Protein AF-A0ABD0N7N6-F1 (afdb_monomer_lite)

Organism: Cirrhinus mrigala (NCBI:txid683832)

Secondary structure (DSSP, 8-state):
-HHHHHHH-TT---------B-TTT--B-PPPTT----EEEEE-TT--EEEEEPPHHHHHH-SSTTSPP-

Radius of gyration: 14.32 Å; chains: 1; bounding box: 34×27×35 Å

pLDDT: mean 86.61, std 7.96, range [64.5, 96.56]

Foldseek 3Di:
DQVVVCVVPVPDDDDDDDFDQDPPPRDTDDDDPPDAPQWDWDADPVRDIDIDGQDPVQVVVDPDNVDDRD

Structure (mmCIF, N/CA/C/O backbone):
data_AF-A0ABD0N7N6-F1
#
_entry.id   AF-A0ABD0N7N6-F1
#
loop_
_atom_site.group_PDB
_atom_site.id
_atom_site.type_symbol
_atom_site.label_atom_id
_atom_site.label_alt_id
_atom_site.label_comp_id
_atom_site.label_asym_id
_atom_site.label_entity_id
_atom_site.label_seq_id
_atom_site.pdbx_PDB_ins_code
_atom_site.Cartn_x
_atom_site.Cartn_y
_atom_site.Cartn_z
_atom_site.occupancy
_atom_site.B_iso_or_equiv
_atom_site.auth_seq_id
_atom_site.auth_comp_id
_atom_site.auth_asym_id
_atom_site.auth_atom_id
_atom_site.pdbx_PDB_model_num
ATOM 1 N N . PRO A 1 1 ? -12.115 6.865 -3.000 1.00 85.12 1 PRO A N 1
ATOM 2 C CA . PRO A 1 1 ? -11.913 5.942 -1.852 1.00 85.12 1 PRO A CA 1
ATOM 3 C C . PRO A 1 1 ? -11.040 6.541 -0.736 1.00 85.12 1 PRO A C 1
ATOM 5 O O . PRO A 1 1 ? -11.492 6.573 0.397 1.00 85.12 1 PRO A O 1
ATOM 8 N N . LEU A 1 2 ? -9.844 7.068 -1.036 1.00 86.69 2 LEU A N 1
ATOM 9 C CA . LEU A 1 2 ? -8.899 7.527 -0.001 1.00 86.69 2 LEU A CA 1
ATOM 10 C C . LEU A 1 2 ? -9.466 8.630 0.910 1.00 86.69 2 LEU A C 1
ATOM 12 O O . LEU A 1 2 ? -9.545 8.454 2.119 1.00 86.69 2 LEU A O 1
ATOM 16 N N . LEU A 1 3 ? -9.931 9.740 0.329 1.00 89.25 3 LEU A N 1
ATOM 17 C CA . LEU A 1 3 ? -10.494 10.849 1.109 1.00 89.25 3 LEU A CA 1
ATOM 18 C C . LEU A 1 3 ? -11.781 10.456 1.840 1.00 89.25 3 LEU A C 1
ATOM 20 O O . LEU A 1 3 ? -11.960 10.830 2.990 1.00 89.25 3 LEU A O 1
ATOM 24 N N . ALA A 1 4 ? -12.644 9.663 1.195 1.00 89.00 4 ALA A N 1
ATOM 25 C CA . ALA A 1 4 ? -13.857 9.147 1.827 1.00 89.00 4 ALA A CA 1
ATOM 26 C C . ALA A 1 4 ? -13.522 8.357 3.102 1.00 89.00 4 ALA A C 1
ATOM 28 O O . ALA A 1 4 ? -14.171 8.534 4.126 1.00 89.00 4 ALA A O 1
ATOM 29 N N . ARG A 1 5 ? -12.441 7.570 3.070 1.00 87.19 5 ARG A N 1
ATOM 30 C CA . ARG A 1 5 ? -12.001 6.794 4.225 1.00 87.19 5 ARG A CA 1
ATOM 31 C C . ARG A 1 5 ? -11.458 7.658 5.364 1.00 87.19 5 ARG A C 1
ATOM 33 O O . ARG A 1 5 ? -11.730 7.358 6.517 1.00 87.19 5 ARG A O 1
ATOM 40 N N . ILE A 1 6 ? -10.736 8.732 5.047 1.00 90.69 6 ILE A N 1
ATOM 41 C CA . ILE A 1 6 ? -10.263 9.702 6.050 1.00 90.69 6 ILE A CA 1
ATOM 42 C C . ILE A 1 6 ? -11.449 10.441 6.687 1.00 90.69 6 ILE A C 1
ATOM 44 O O . ILE A 1 6 ? -11.434 10.716 7.881 1.00 90.69 6 ILE A O 1
ATOM 48 N N . VAL A 1 7 ? -12.493 10.745 5.909 1.0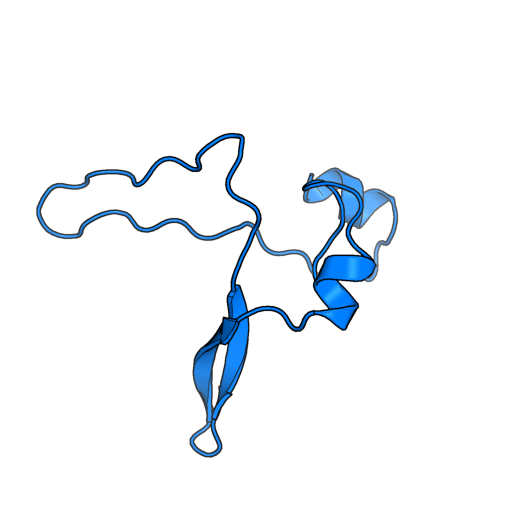0 92.75 7 VAL A N 1
ATOM 49 C CA . VAL A 1 7 ? -13.727 11.347 6.440 1.00 92.75 7 VAL A CA 1
ATOM 50 C C . VAL A 1 7 ? -14.434 10.397 7.414 1.00 92.75 7 VAL A C 1
ATOM 52 O O . VAL A 1 7 ? -14.908 10.846 8.453 1.00 92.75 7 VAL A O 1
ATOM 55 N N . GLU A 1 8 ? -14.489 9.099 7.108 1.00 91.31 8 GLU A N 1
ATOM 56 C CA . GLU A 1 8 ? -15.065 8.081 8.002 1.00 91.31 8 GLU A CA 1
ATOM 57 C C . GLU A 1 8 ? -14.222 7.832 9.261 1.00 91.31 8 GLU A C 1
ATOM 59 O O . GLU A 1 8 ? -14.768 7.649 10.347 1.00 91.31 8 GLU A O 1
ATOM 64 N N . GLU A 1 9 ? -12.897 7.792 9.121 1.00 92.62 9 GLU A N 1
ATOM 65 C CA . GLU A 1 9 ? -11.954 7.523 10.204 1.00 92.62 9 GLU A CA 1
ATOM 66 C C . GLU A 1 9 ? -10.756 8.484 10.099 1.00 92.62 9 GLU A C 1
ATOM 68 O O . GLU A 1 9 ? -9.773 8.176 9.423 1.00 92.62 9 GLU A O 1
ATOM 73 N N . PRO A 1 10 ? -10.795 9.644 10.783 1.00 92.75 10 PRO A N 1
ATOM 74 C CA . PRO A 1 10 ? -9.751 10.670 10.672 1.00 92.75 10 PRO A CA 1
ATOM 75 C C . PRO A 1 10 ? -8.358 10.234 11.145 1.00 92.75 10 PRO A C 1
ATOM 77 O O . PRO A 1 10 ? -7.365 10.875 10.814 1.00 92.75 10 PRO A O 1
ATOM 80 N N . THR A 1 11 ? -8.272 9.151 11.922 1.00 94.19 11 THR A N 1
ATOM 81 C CA . THR A 1 11 ? -7.010 8.537 12.362 1.00 94.19 11 THR A CA 1
ATOM 82 C C . THR A 1 11 ? -6.427 7.560 11.341 1.00 94.19 11 THR A C 1
ATOM 84 O O . THR A 1 11 ? -5.312 7.077 11.535 1.00 94.19 11 THR A O 1
ATOM 87 N N . ALA A 1 12 ? -7.157 7.235 10.270 1.00 91.12 12 ALA A N 1
ATOM 88 C CA . ALA A 1 12 ? -6.698 6.297 9.258 1.00 91.12 12 ALA A CA 1
ATOM 89 C C . ALA A 1 12 ? -5.660 6.947 8.334 1.00 91.12 12 ALA A C 1
ATOM 91 O O . ALA A 1 12 ? -5.930 7.939 7.656 1.00 91.12 12 ALA A O 1
ATOM 92 N N . VAL A 1 13 ? -4.487 6.322 8.240 1.00 90.62 13 VAL A N 1
ATOM 93 C CA . VAL A 1 13 ? -3.525 6.585 7.165 1.00 90.62 13 VAL A CA 1
ATOM 94 C C . VAL A 1 13 ? -3.829 5.614 6.032 1.00 90.62 13 VAL A C 1
ATOM 96 O O . VAL A 1 13 ? -3.852 4.403 6.237 1.00 90.62 13 VAL A O 1
ATOM 99 N N . VAL A 1 14 ? -4.102 6.143 4.841 1.00 90.88 14 VAL A N 1
ATOM 100 C CA . VAL A 1 14 ? -4.543 5.351 3.686 1.00 90.88 14 VAL A CA 1
ATOM 101 C C . VAL A 1 14 ? -3.563 5.478 2.527 1.00 90.88 14 VAL A C 1
ATOM 103 O O . VAL A 1 14 ? -3.060 6.564 2.243 1.00 90.88 14 VAL A O 1
ATOM 106 N N . SER A 1 15 ? -3.324 4.370 1.828 1.00 90.50 15 SER A N 1
ATOM 107 C CA . SER A 1 15 ? -2.455 4.307 0.649 1.00 90.50 15 SER A CA 1
ATOM 108 C C . SER A 1 15 ? -3.235 3.778 -0.558 1.00 90.50 15 SER A C 1
ATOM 110 O O . SER A 1 15 ? -4.094 2.910 -0.386 1.00 90.50 15 SER A O 1
ATOM 112 N N . PRO A 1 16 ? -2.984 4.293 -1.777 1.00 88.31 16 PRO A N 1
ATOM 113 C CA . PRO A 1 16 ? -3.540 3.706 -2.990 1.00 88.31 16 PRO A CA 1
ATOM 114 C C . PRO A 1 16 ? -2.888 2.352 -3.287 1.00 88.31 16 PRO A C 1
ATOM 116 O O . PRO A 1 16 ? -1.766 2.082 -2.861 1.00 88.31 16 PRO A O 1
ATOM 119 N N . GLU A 1 17 ? -3.562 1.534 -4.091 1.00 84.56 17 GLU A N 1
ATOM 120 C CA . GLU A 1 17 ? -2.903 0.416 -4.758 1.00 84.56 17 GLU A CA 1
ATOM 121 C C . GLU A 1 17 ? -1.878 0.964 -5.760 1.00 84.56 17 GLU A C 1
ATOM 123 O O . GLU A 1 17 ? -2.209 1.769 -6.637 1.00 84.56 17 GLU A O 1
ATOM 128 N N . ILE A 1 18 ? -0.617 0.569 -5.592 1.00 85.38 18 ILE A N 1
ATOM 129 C CA . ILE A 1 18 ? 0.489 1.049 -6.418 1.00 85.38 18 ILE A CA 1
ATOM 130 C C . ILE A 1 18 ? 0.630 0.101 -7.603 1.00 85.38 18 ILE A C 1
ATOM 132 O O . ILE A 1 18 ? 1.031 -1.049 -7.436 1.00 85.38 18 ILE A O 1
ATOM 136 N N . THR A 1 19 ? 0.324 0.592 -8.801 1.00 87.50 19 THR A N 1
ATOM 137 C CA . THR A 1 19 ? 0.602 -0.145 -10.034 1.00 87.50 19 THR A CA 1
ATOM 138 C C . THR A 1 19 ? 1.967 0.211 -10.611 1.00 87.50 19 THR A C 1
ATOM 140 O O . THR A 1 19 ? 2.499 1.301 -10.385 1.00 87.50 19 THR A O 1
ATOM 143 N N . THR A 1 20 ? 2.541 -0.713 -11.373 1.00 87.81 20 THR A N 1
ATOM 144 C CA . THR A 1 20 ? 3.839 -0.542 -12.018 1.00 87.81 20 THR A CA 1
ATOM 145 C C . THR A 1 20 ? 3.699 0.250 -13.317 1.00 87.81 20 THR A C 1
ATOM 147 O O . THR A 1 20 ? 2.795 0.018 -14.125 1.00 87.81 20 THR A O 1
ATOM 150 N N . ILE A 1 21 ? 4.632 1.175 -13.526 1.00 92.25 21 ILE A N 1
ATOM 151 C CA . ILE A 1 21 ? 4.890 1.798 -14.823 1.00 92.25 21 ILE A CA 1
ATOM 152 C C . ILE A 1 21 ? 6.240 1.270 -15.282 1.00 92.25 21 ILE A C 1
ATOM 154 O O . ILE A 1 21 ? 7.229 1.417 -14.562 1.00 92.25 21 ILE A O 1
ATOM 158 N N . ASP A 1 22 ? 6.269 0.618 -16.441 1.00 93.88 22 ASP A N 1
ATOM 159 C CA . ASP A 1 22 ? 7.510 0.065 -16.975 1.00 93.88 22 ASP A CA 1
ATOM 160 C C . ASP A 1 22 ? 8.519 1.186 -17.270 1.00 93.88 22 ASP A C 1
ATOM 162 O O . ASP A 1 22 ? 8.189 2.182 -17.913 1.00 93.88 22 ASP A O 1
ATOM 166 N N . LEU A 1 23 ? 9.757 1.016 -16.802 1.00 95.12 23 LEU A N 1
ATOM 167 C CA . LEU A 1 23 ? 10.791 2.055 -16.855 1.00 95.12 23 LEU A CA 1
ATOM 168 C C . LEU A 1 23 ? 11.245 2.383 -18.286 1.00 95.12 23 LEU A C 1
ATOM 170 O O . LEU A 1 23 ? 11.657 3.509 -18.552 1.00 95.12 23 LEU A O 1
ATOM 174 N N . ASN A 1 24 ? 11.196 1.412 -19.201 1.00 96.56 24 ASN A N 1
ATOM 175 C CA . ASN A 1 24 ? 11.753 1.559 -20.547 1.00 96.56 24 ASN A CA 1
ATOM 176 C C . ASN A 1 24 ? 10.695 2.006 -21.561 1.00 96.56 24 ASN A C 1
ATOM 178 O O . ASN A 1 24 ? 10.992 2.745 -22.496 1.00 96.56 24 ASN A O 1
ATOM 182 N N . THR A 1 25 ? 9.461 1.541 -21.385 1.00 96.38 25 THR A N 1
ATOM 183 C CA . THR A 1 25 ? 8.346 1.748 -22.318 1.00 96.38 25 THR A CA 1
ATOM 184 C C . THR A 1 25 ? 7.309 2.739 -21.804 1.00 96.38 25 THR A C 1
ATOM 186 O O . THR A 1 25 ? 6.441 3.152 -22.572 1.00 96.38 25 THR A O 1
ATOM 189 N N . PHE A 1 26 ? 7.367 3.114 -20.520 1.00 94.25 26 PHE A N 1
ATOM 190 C CA . PHE A 1 26 ? 6.328 3.884 -19.826 1.00 94.25 26 PHE A C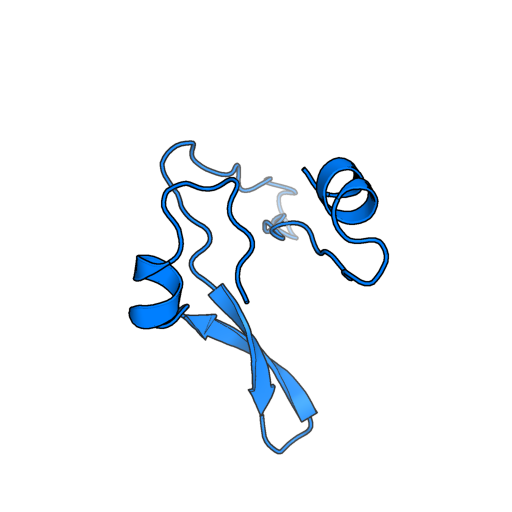A 1
ATOM 191 C C . PHE A 1 26 ? 4.940 3.227 -19.888 1.00 94.25 26 PHE A C 1
ATOM 193 O O . PHE A 1 26 ? 3.912 3.889 -19.718 1.00 94.25 26 PHE A O 1
ATOM 200 N N . GLN A 1 27 ? 4.882 1.910 -20.115 1.00 92.88 27 GLN A N 1
ATOM 201 C CA . GLN A 1 27 ? 3.626 1.180 -20.128 1.00 92.88 27 GLN A CA 1
ATOM 202 C C . GLN A 1 27 ? 3.008 1.174 -18.728 1.00 92.88 27 GLN A C 1
ATOM 204 O O . GLN A 1 27 ? 3.606 0.710 -17.760 1.00 92.88 27 GLN A O 1
ATOM 209 N N . PHE A 1 28 ? 1.772 1.660 -18.638 1.00 91.62 28 PHE A N 1
ATOM 210 C CA . PHE A 1 28 ? 0.989 1.638 -17.410 1.00 91.62 28 PHE A CA 1
ATOM 211 C C . PHE A 1 28 ? 0.244 0.307 -17.273 1.00 91.62 28 PHE A C 1
ATOM 213 O O . PHE 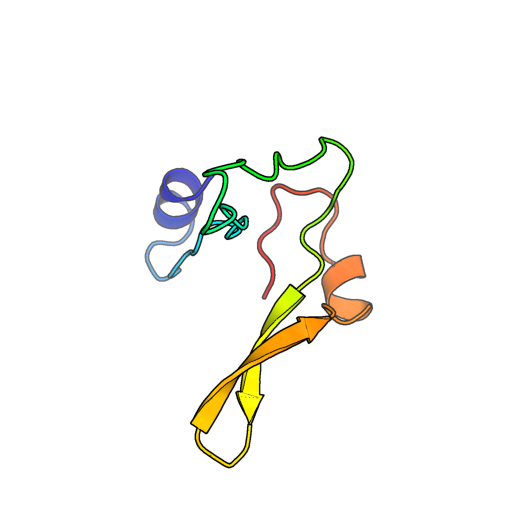A 1 28 ? -0.616 -0.020 -18.102 1.00 91.62 28 PHE A O 1
ATOM 220 N N . HIS A 1 29 ? 0.534 -0.448 -16.214 1.00 85.56 29 HIS A N 1
ATOM 221 C CA . HIS A 1 29 ? -0.170 -1.692 -15.915 1.00 85.56 29 HIS A CA 1
ATOM 222 C C . HIS A 1 29 ? -1.553 -1.363 -15.340 1.00 85.56 29 HIS A C 1
ATOM 224 O O . HIS A 1 29 ? -1.707 -1.008 -14.175 1.00 85.56 29 HIS A O 1
ATOM 230 N N . LYS A 1 30 ? -2.588 -1.410 -16.182 1.00 83.25 30 LYS A N 1
ATOM 231 C CA . LYS A 1 30 ? -3.942 -1.046 -15.752 1.00 83.25 30 LYS A CA 1
ATOM 232 C C . LYS A 1 30 ? -4.479 -2.067 -14.741 1.00 83.25 30 LYS A C 1
ATOM 234 O O . LYS A 1 30 ? -4.378 -3.265 -15.012 1.00 83.25 30 LYS A O 1
ATOM 239 N N . PRO A 1 31 ? -5.090 -1.619 -13.629 1.00 75.50 31 PRO A N 1
ATOM 240 C CA . PRO A 1 31 ? -5.825 -2.519 -12.754 1.00 75.50 31 PRO A CA 1
ATOM 241 C C . PRO A 1 31 ? -6.975 -3.161 -13.539 1.00 75.50 31 PRO A C 1
ATOM 243 O O . PRO A 1 31 ? -7.634 -2.512 -14.357 1.00 75.50 31 PRO A O 1
ATOM 246 N N . VAL A 1 32 ? -7.185 -4.456 -13.320 1.00 76.62 32 VAL A N 1
ATOM 247 C CA . VAL A 1 32 ? -8.281 -5.212 -13.934 1.00 76.62 32 VAL A CA 1
ATOM 248 C C . VAL A 1 32 ? -9.474 -5.132 -12.988 1.00 76.62 32 VAL A C 1
ATOM 250 O O . VAL A 1 32 ? -9.302 -5.316 -11.793 1.00 76.62 32 VAL A O 1
ATOM 253 N N . ALA A 1 33 ? -10.686 -4.912 -13.501 1.00 64.88 33 ALA A N 1
ATOM 254 C CA . ALA A 1 33 ? -11.897 -4.760 -12.678 1.00 64.88 33 ALA A CA 1
ATOM 255 C C . ALA A 1 33 ? -12.274 -6.000 -11.832 1.00 64.88 33 ALA A C 1
ATOM 257 O O . ALA A 1 33 ? -13.221 -5.953 -11.057 1.00 64.88 33 ALA A O 1
ATOM 258 N N . SER A 1 34 ? -11.581 -7.123 -12.030 1.00 64.50 34 SER A N 1
ATOM 259 C CA . SER A 1 34 ? -11.721 -8.359 -11.257 1.00 64.50 34 SER A CA 1
ATOM 260 C C . SER A 1 34 ? -10.503 -8.663 -10.377 1.00 64.50 34 SER A C 1
ATOM 262 O O . SER A 1 34 ? -10.469 -9.706 -9.722 1.00 64.50 34 SER A O 1
ATOM 264 N N . ALA A 1 35 ? -9.460 -7.833 -10.440 1.00 65.88 35 ALA A N 1
ATOM 265 C CA . ALA A 1 35 ? -8.228 -8.035 -9.700 1.00 65.88 35 ALA A CA 1
ATOM 266 C C . ALA A 1 35 ? -8.341 -7.348 -8.340 1.00 65.88 35 ALA A C 1
ATOM 268 O O . ALA A 1 35 ? -8.244 -6.132 -8.227 1.00 65.88 35 ALA A O 1
ATOM 269 N N . ARG A 1 36 ? -8.479 -8.161 -7.293 1.00 66.88 36 ARG A N 1
ATOM 270 C CA . ARG A 1 36 ? -8.392 -7.679 -5.913 1.00 66.88 36 ARG A CA 1
ATOM 271 C C . ARG A 1 36 ? -6.964 -7.225 -5.619 1.00 66.88 36 ARG A C 1
ATOM 273 O O . ARG A 1 36 ? -6.028 -7.769 -6.187 1.00 66.88 36 ARG A O 1
ATOM 280 N N . ALA A 1 37 ? -6.760 -6.323 -4.663 1.00 70.38 37 ALA A N 1
ATOM 281 C CA . ALA A 1 37 ? -5.420 -6.153 -4.095 1.00 70.38 37 ALA A CA 1
ATOM 282 C C . ALA A 1 37 ? -4.945 -7.504 -3.524 1.00 70.38 37 ALA A C 1
ATOM 284 O O . ALA A 1 37 ? -5.683 -8.108 -2.737 1.00 70.38 37 ALA A O 1
ATOM 285 N N . HIS A 1 38 ? -3.762 -7.967 -3.941 1.00 77.56 38 HIS A N 1
ATOM 286 C CA . HIS A 1 38 ? -3.178 -9.257 -3.536 1.00 77.56 38 HIS A CA 1
ATOM 287 C C . HIS A 1 38 ? -2.063 -9.105 -2.506 1.00 77.56 38 HIS A C 1
ATOM 289 O O . HIS A 1 38 ? -1.808 -10.043 -1.756 1.00 77.56 38 HIS A O 1
ATOM 295 N N . ASN A 1 39 ? -1.412 -7.940 -2.474 1.00 86.44 39 ASN A N 1
ATOM 296 C CA . ASN A 1 39 ? -0.219 -7.713 -1.675 1.00 86.44 39 ASN A CA 1
ATOM 297 C C . ASN A 1 39 ? -0.463 -6.663 -0.589 1.00 86.44 39 ASN A C 1
ATOM 299 O O . ASN A 1 39 ? -1.177 -5.683 -0.810 1.00 86.44 39 ASN A O 1
ATOM 303 N N . ARG A 1 40 ? 0.186 -6.845 0.560 1.00 89.44 40 ARG A N 1
ATOM 304 C CA . ARG A 1 40 ? 0.351 -5.833 1.608 1.00 89.44 40 ARG A CA 1
ATOM 305 C C . ARG A 1 40 ? 1.835 -5.555 1.836 1.00 89.44 40 ARG A C 1
ATOM 307 O O . ARG A 1 40 ? 2.681 -6.383 1.501 1.00 89.44 40 ARG A O 1
ATOM 314 N N . GLY A 1 41 ? 2.138 -4.380 2.378 1.00 90.69 41 GLY A N 1
ATOM 315 C CA . GLY A 1 41 ? 3.506 -4.012 2.733 1.00 90.69 41 GLY A CA 1
ATOM 316 C C . GLY A 1 41 ? 3.995 -4.785 3.957 1.00 90.69 41 GLY A C 1
ATOM 317 O O . GLY A 1 41 ? 3.240 -4.955 4.915 1.00 90.69 41 GLY A O 1
ATOM 318 N N . ASN A 1 42 ? 5.252 -5.218 3.937 1.00 93.12 42 ASN A N 1
ATOM 319 C CA . ASN A 1 42 ? 5.932 -5.805 5.090 1.00 93.12 42 ASN A CA 1
ATOM 320 C C . ASN A 1 42 ? 7.359 -5.255 5.237 1.00 93.12 42 ASN A C 1
ATOM 322 O O . ASN A 1 42 ? 7.829 -4.470 4.411 1.00 93.12 42 ASN A O 1
ATOM 326 N N . PHE A 1 43 ? 8.032 -5.667 6.312 1.00 95.62 43 PHE A N 1
ATOM 327 C CA . PHE A 1 43 ? 9.450 -5.406 6.532 1.00 95.62 43 PHE A CA 1
ATOM 328 C C . PHE A 1 43 ? 10.159 -6.701 6.908 1.00 95.62 43 PHE A C 1
ATOM 330 O O . PHE A 1 43 ? 9.632 -7.489 7.698 1.00 95.62 43 PHE A O 1
ATOM 337 N N . ASP A 1 44 ? 11.359 -6.903 6.371 1.00 93.81 44 ASP A N 1
ATOM 338 C CA . ASP A 1 44 ? 12.259 -7.944 6.859 1.00 93.81 44 ASP A CA 1
ATOM 339 C C . ASP A 1 44 ? 13.094 -7.458 8.061 1.00 93.81 44 ASP A C 1
ATOM 341 O O . ASP A 1 44 ? 13.050 -6.297 8.475 1.00 93.81 44 ASP A O 1
ATOM 345 N N . TRP A 1 45 ? 13.896 -8.357 8.633 1.00 94.62 45 TRP A N 1
ATOM 346 C CA . TRP A 1 45 ? 14.756 -8.051 9.782 1.00 94.62 45 TRP A CA 1
ATOM 347 C C . TRP A 1 45 ? 15.925 -7.107 9.465 1.00 94.62 45 TRP A C 1
ATOM 349 O O . TRP A 1 45 ? 16.585 -6.630 10.386 1.00 94.62 45 TRP A O 1
ATOM 359 N N . SER A 1 46 ? 16.178 -6.823 8.185 1.00 96.19 46 SER A N 1
ATOM 360 C CA . SER A 1 46 ? 17.126 -5.797 7.740 1.00 96.19 46 SER A CA 1
ATOM 361 C C . SER A 1 46 ? 16.478 -4.420 7.569 1.00 96.19 46 SER A C 1
ATOM 363 O O . SER A 1 46 ? 17.160 -3.480 7.166 1.00 96.19 46 SER A O 1
ATOM 365 N N . LEU A 1 47 ? 15.189 -4.288 7.917 1.00 91.88 47 LEU A N 1
ATOM 366 C CA . LEU A 1 47 ? 14.367 -3.088 7.732 1.00 91.88 47 LEU A CA 1
ATOM 367 C C . LEU A 1 47 ? 14.131 -2.732 6.257 1.00 91.88 47 LEU A C 1
ATOM 369 O O . LEU A 1 47 ? 13.846 -1.579 5.929 1.00 91.88 47 LEU A O 1
ATOM 373 N N . THR A 1 48 ? 14.204 -3.719 5.365 1.00 94.94 48 THR A N 1
ATOM 374 C CA . THR A 1 48 ? 13.879 -3.529 3.950 1.00 94.94 48 THR A CA 1
ATOM 375 C C . THR A 1 48 ? 12.379 -3.690 3.741 1.00 94.94 48 THR A C 1
ATOM 377 O O . THR A 1 48 ? 11.778 -4.654 4.215 1.00 94.94 48 THR A O 1
ATOM 380 N N . PHE A 1 49 ? 11.768 -2.740 3.029 1.00 94.56 49 PHE A N 1
ATOM 381 C CA . PHE A 1 49 ? 10.363 -2.828 2.634 1.00 94.56 49 PHE A CA 1
ATOM 382 C C . PHE A 1 49 ? 10.163 -3.912 1.570 1.00 94.56 49 PHE A C 1
ATOM 384 O O . PHE A 1 49 ? 10.911 -3.974 0.591 1.00 94.56 49 PHE A O 1
ATOM 391 N N . GLY A 1 50 ? 9.112 -4.712 1.730 1.00 92.94 50 GLY A N 1
ATOM 392 C CA . GLY A 1 50 ? 8.715 -5.738 0.777 1.00 92.94 50 GLY A CA 1
ATOM 393 C C . GLY A 1 50 ? 7.204 -5.814 0.572 1.00 92.94 50 GLY A C 1
ATOM 394 O O . GLY A 1 50 ? 6.416 -5.072 1.164 1.00 92.94 50 GLY A O 1
ATOM 395 N N . TRP A 1 51 ? 6.813 -6.743 -0.296 1.00 91.12 51 TRP A N 1
ATOM 396 C CA . TRP A 1 51 ? 5.424 -7.085 -0.573 1.00 91.12 51 TRP A CA 1
ATOM 397 C C . TRP A 1 51 ? 5.181 -8.540 -0.189 1.00 91.12 51 TRP A C 1
ATOM 399 O O . TRP A 1 51 ? 5.942 -9.421 -0.587 1.00 91.12 51 TRP A O 1
ATOM 409 N N . GLU A 1 52 ? 4.098 -8.802 0.533 1.00 91.75 52 GLU A N 1
ATOM 410 C CA . GLU A 1 52 ? 3.644 -10.160 0.838 1.00 91.75 52 GLU A CA 1
ATOM 411 C C . GLU A 1 52 ? 2.173 -10.350 0.494 1.00 91.75 52 GLU A C 1
ATOM 413 O O . GLU A 1 52 ? 1.394 -9.396 0.506 1.00 91.75 52 GLU A O 1
ATOM 418 N N . ALA A 1 53 ? 1.789 -11.596 0.218 1.00 89.75 53 ALA A N 1
ATOM 419 C CA . ALA A 1 53 ? 0.405 -11.939 -0.063 1.00 89.75 53 ALA A CA 1
ATOM 420 C C . ALA A 1 53 ? -0.496 -11.653 1.1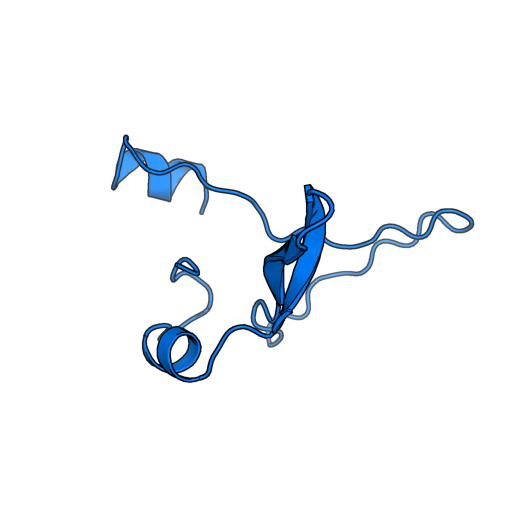50 1.00 89.75 53 ALA A C 1
ATOM 422 O O . ALA A 1 53 ? -0.134 -11.921 2.298 1.00 89.75 53 ALA A O 1
ATOM 423 N N . ILE A 1 54 ? -1.695 -11.136 0.889 1.00 88.88 54 ILE A N 1
ATOM 424 C CA . ILE A 1 54 ? -2.699 -10.899 1.928 1.00 88.88 54 ILE A CA 1
ATOM 425 C C . ILE A 1 54 ? -3.173 -12.252 2.482 1.00 88.88 54 ILE A C 1
ATOM 427 O O . ILE A 1 54 ? -3.628 -13.091 1.700 1.00 88.88 54 ILE A O 1
ATOM 431 N N . PRO A 1 55 ? -3.127 -12.467 3.809 1.00 89.19 55 PRO A N 1
ATOM 432 C CA . PRO A 1 55 ? -3.585 -13.711 4.419 1.00 89.19 55 PRO A CA 1
ATOM 433 C C . PRO A 1 55 ? -5.078 -13.988 4.199 1.00 89.19 55 PRO A C 1
ATOM 435 O O . PRO A 1 55 ? -5.899 -13.067 4.150 1.00 89.19 55 PRO A O 1
ATOM 438 N N . ASP A 1 56 ? -5.457 -15.267 4.193 1.00 88.19 5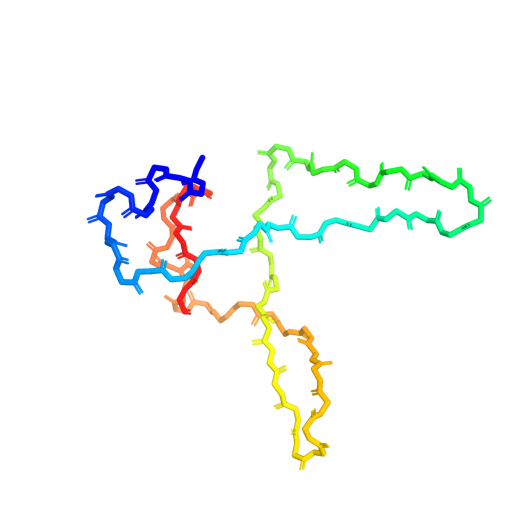6 ASP A N 1
ATOM 439 C CA . ASP A 1 56 ? -6.840 -15.705 3.950 1.00 88.19 56 ASP A CA 1
ATOM 440 C C . ASP A 1 56 ? -7.858 -15.096 4.922 1.00 88.19 56 ASP A C 1
ATOM 442 O O . ASP A 1 56 ? -8.975 -14.761 4.528 1.00 88.19 56 ASP A O 1
ATOM 446 N N . TYR A 1 57 ? -7.474 -14.888 6.185 1.00 88.75 57 TYR A N 1
ATOM 447 C CA . TYR A 1 57 ? -8.360 -14.296 7.188 1.00 88.75 57 TYR A CA 1
ATOM 448 C C . TYR A 1 57 ? -8.670 -12.813 6.917 1.00 88.75 57 TYR A C 1
ATOM 450 O O . TYR A 1 57 ? -9.763 -12.357 7.252 1.00 88.75 57 TYR A O 1
ATOM 458 N N . GLU A 1 58 ? -7.751 -12.057 6.303 1.00 85.38 58 GLU A N 1
ATOM 459 C CA . GLU A 1 58 ? -8.016 -10.679 5.864 1.00 85.38 58 GLU A CA 1
ATOM 460 C C . GLU A 1 58 ? -8.827 -10.671 4.567 1.00 85.38 58 GLU A C 1
ATOM 462 O O . GLU A 1 58 ? -9.774 -9.894 4.433 1.00 85.38 58 GLU A O 1
ATOM 467 N N . ASN A 1 59 ? -8.547 -11.595 3.642 1.00 84.56 59 ASN A N 1
ATOM 468 C CA . ASN A 1 59 ? -9.371 -11.766 2.444 1.00 84.56 59 ASN A CA 1
ATOM 469 C C . ASN A 1 59 ? -10.826 -12.115 2.787 1.00 84.56 59 ASN A C 1
ATOM 471 O O . ASN A 1 59 ? -11.738 -11.602 2.144 1.00 84.56 59 ASN A O 1
ATOM 475 N N . ALA A 1 60 ? -11.063 -12.915 3.829 1.00 85.75 60 ALA A N 1
ATOM 476 C CA . ALA A 1 60 ? -12.406 -13.268 4.286 1.00 85.75 60 ALA A CA 1
ATOM 477 C C . ALA A 1 60 ? -13.189 -12.078 4.877 1.00 85.75 60 ALA A C 1
ATOM 479 O O . ALA A 1 60 ? -14.418 -12.049 4.799 1.00 85.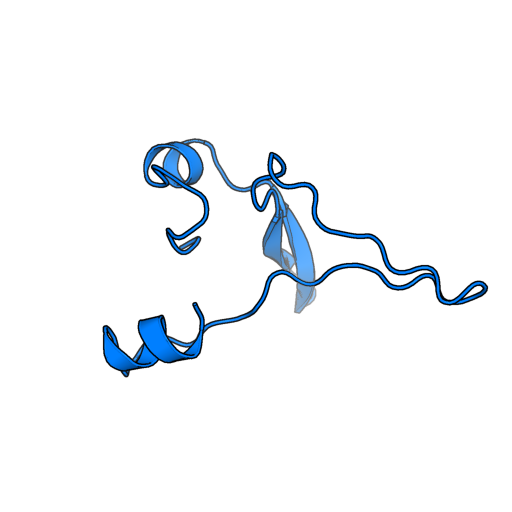75 60 ALA A O 1
ATOM 480 N N . LYS A 1 61 ? -12.504 -11.079 5.453 1.00 85.19 61 LYS A N 1
ATOM 481 C CA . LYS A 1 61 ? -13.141 -9.852 5.969 1.00 85.19 61 LYS A CA 1
ATOM 482 C C . LYS A 1 61 ? -13.549 -8.889 4.850 1.00 85.19 61 LYS A C 1
ATOM 484 O O . LYS A 1 61 ? -14.438 -8.060 5.054 1.00 85.19 61 LYS A O 1
ATOM 489 N N . ARG A 1 62 ? -12.914 -8.988 3.678 1.00 83.31 62 ARG A N 1
ATOM 490 C CA . ARG A 1 62 ? -13.147 -8.120 2.519 1.00 83.31 62 ARG A CA 1
ATOM 491 C C . ARG A 1 62 ? -14.294 -8.669 1.672 1.00 83.31 62 ARG A C 1
ATOM 493 O O . ARG A 1 62 ? -14.136 -9.643 0.939 1.00 83.31 62 ARG A O 1
ATOM 500 N N . LYS A 1 63 ? -15.463 -8.029 1.762 1.00 78.25 63 LYS A N 1
ATOM 501 C CA . LYS A 1 63 ? -16.636 -8.387 0.942 1.00 78.25 63 LYS A CA 1
ATOM 502 C C . LYS A 1 63 ? -16.474 -7.956 -0.516 1.00 78.25 63 LYS A C 1
ATOM 504 O O . LYS A 1 63 ? -16.913 -8.664 -1.418 1.00 78.25 63 LYS A O 1
ATOM 509 N N . ASP A 1 64 ? -15.819 -6.822 -0.730 1.00 79.06 64 ASP A N 1
ATOM 510 C CA . ASP A 1 64 ? -15.526 -6.243 -2.036 1.00 79.06 64 ASP A CA 1
ATOM 511 C C . ASP A 1 64 ? -14.214 -5.430 -1.986 1.00 79.06 64 ASP A C 1
ATOM 513 O O . ASP A 1 64 ? -13.526 -5.383 -0.962 1.00 79.06 64 ASP A O 1
ATOM 517 N N . GLU A 1 65 ? -13.847 -4.810 -3.108 1.00 76.56 65 GLU A N 1
ATOM 518 C CA . GLU A 1 65 ? -12.601 -4.047 -3.275 1.00 76.56 65 GLU A CA 1
ATOM 519 C C . GLU A 1 65 ? -12.599 -2.680 -2.574 1.00 76.56 65 GLU A C 1
ATOM 521 O O . GLU A 1 65 ? -11.542 -2.068 -2.434 1.00 76.56 65 GLU A O 1
ATOM 526 N N . THR A 1 66 ? -13.750 -2.201 -2.094 1.00 79.31 66 THR A N 1
ATOM 527 C CA . THR A 1 66 ? -13.845 -0.946 -1.333 1.00 79.31 66 THR A CA 1
ATOM 528 C C . THR A 1 66 ? -13.419 -1.115 0.125 1.00 79.31 66 THR A C 1
ATOM 530 O O . THR A 1 66 ? -13.090 -0.127 0.786 1.00 79.31 66 THR A O 1
ATOM 533 N N . TYR A 1 67 ? -13.362 -2.358 0.619 1.00 80.62 67 TYR A N 1
ATOM 534 C CA . TYR A 1 67 ? -12.889 -2.660 1.966 1.00 80.62 67 TYR A CA 1
ATOM 535 C C . TYR A 1 67 ? -11.363 -2.488 2.076 1.00 80.62 67 TYR A C 1
ATOM 537 O O . TYR A 1 67 ? -10.621 -3.082 1.285 1.00 80.62 67 TYR A O 1
ATOM 545 N N . PRO A 1 68 ? -10.873 -1.742 3.087 1.00 80.94 68 PRO A N 1
ATOM 546 C CA . PRO A 1 68 ? -9.443 -1.564 3.303 1.00 80.94 68 PRO A CA 1
ATOM 547 C C . PRO A 1 68 ? -8.781 -2.876 3.742 1.00 80.94 68 PRO A C 1
ATOM 549 O O . PRO A 1 68 ? -9.373 -3.666 4.478 1.00 80.94 68 PRO A O 1
ATOM 552 N N . VAL A 1 69 ? -7.532 -3.077 3.320 1.00 77.25 69 VAL A N 1
ATOM 553 C CA . VAL A 1 69 ? -6.661 -4.149 3.824 1.00 77.25 69 VAL A CA 1
ATOM 554 C C . VAL A 1 69 ? -6.066 -3.682 5.153 1.00 77.25 69 VAL A C 1
ATOM 556 O O . VAL A 1 69 ? -5.491 -2.593 5.199 1.00 77.25 69 VAL A O 1
ATOM 559 N N . LYS A 1 70 ? -6.249 -4.465 6.221 1.00 72.31 70 LYS A N 1
ATOM 560 C CA . LYS A 1 70 ? -5.711 -4.192 7.561 1.00 72.31 70 LYS A CA 1
ATOM 561 C C . LYS A 1 70 ? -4.556 -5.126 7.911 1.00 72.31 70 LYS A C 1
ATOM 563 O O . LYS A 1 70 ? -4.496 -6.251 7.363 1.00 72.31 70 LYS A O 1
#

Sequence (70 aa):
PLLARIVEEPTAVVSPEITTIDLNTFQFHKPVASARAHNRGNFDWSLTFGWEAIPDYENAKRKDETYPVK

InterPro domains:
  IPR029044 Nucleotide-diphospho-sugar transferases [G3DSA:3.90.550.10] (1-70)